Protein AF-A0A2I1G9I2-F1 (afdb_monomer)

Organism: NCBI:txid588596

Sequence (157 aa):
MRKRLSINVTHLEAEKPKQMTGANVLYNTYKGTSYTLLDFNFLKKDNMQLQVFTNNKRITEKYKFLYEITSDRKNANVKFRIFKYLTAVILALPFLLLEKYQLIVNRLSSESPKNNKTTTYIWFLVRQSTWYFGFYVPYNICSQLYAIVLSKDRRIC

pLDDT: mean 77.77, std 8.53, range [56.59, 89.56]

Radius of gyration: 15.55 Å; Cα contacts (8 Å, |Δi|>4): 279; chains: 1; bounding box: 35×46×39 Å

Foldseek 3Di:
DFDKAKEAEDEDPFDQPPDCDDLNVQVDPPPFHKEKAWALVCQVDQHSYIYIYIPDVVLCVVPVDIDIDTDPDPGCHSLNVLVVVCVSRPPDDSVVAVVLSVVQVCFAADPDPDFDKRFQWDWDDDPRHIYTYGHFYDDPPDRYGFGIAGHNRDTDD

Structure (mmCIF, N/CA/C/O backbone):
data_AF-A0A2I1G9I2-F1
#
_entry.id   AF-A0A2I1G9I2-F1
#
loop_
_atom_site.group_PDB
_atom_site.id
_atom_site.type_symbol
_atom_site.label_atom_id
_atom_site.label_alt_id
_atom_site.label_comp_id
_atom_site.label_asym_id
_atom_site.label_entity_id
_atom_site.label_seq_id
_atom_site.pdbx_PDB_ins_code
_atom_site.Cartn_x
_atom_site.Cartn_y
_atom_site.Cartn_z
_atom_site.occupancy
_atom_site.B_iso_or_equiv
_a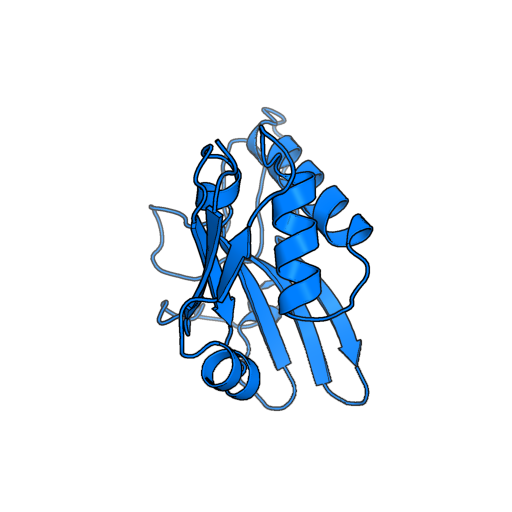tom_site.auth_seq_id
_atom_site.auth_comp_id
_atom_site.auth_asym_id
_atom_site.auth_atom_id
_atom_site.pdbx_PDB_model_num
ATOM 1 N N . MET A 1 1 ? -6.708 28.552 -11.153 1.00 56.59 1 MET A N 1
ATOM 2 C CA . MET A 1 1 ? -7.621 27.612 -10.466 1.00 56.59 1 MET A CA 1
ATOM 3 C C . MET A 1 1 ? -6.847 26.778 -9.456 1.00 56.59 1 MET A C 1
ATOM 5 O O . MET A 1 1 ? -5.835 26.194 -9.832 1.00 56.59 1 MET A O 1
ATOM 9 N N . ARG A 1 2 ? -7.286 26.745 -8.191 1.00 62.72 2 ARG A N 1
ATOM 10 C CA . ARG A 1 2 ? -6.783 25.786 -7.191 1.00 62.72 2 ARG A CA 1
ATOM 11 C C . ARG A 1 2 ? -7.375 24.413 -7.513 1.00 62.72 2 ARG A C 1
ATOM 13 O O . ARG A 1 2 ? -8.572 24.327 -7.772 1.00 62.72 2 ARG A O 1
ATOM 20 N N . LYS A 1 3 ? -6.555 23.362 -7.541 1.00 70.12 3 LYS A N 1
ATOM 21 C CA . LYS A 1 3 ? -7.026 21.993 -7.808 1.00 70.12 3 LYS A CA 1
ATOM 22 C C . LYS A 1 3 ? -7.392 21.317 -6.484 1.00 70.12 3 LYS A C 1
ATOM 24 O O . LYS A 1 3 ? -6.646 21.431 -5.510 1.00 70.12 3 LYS A O 1
ATOM 29 N N . ARG A 1 4 ? -8.546 20.647 -6.435 1.00 78.06 4 ARG A N 1
ATOM 30 C CA . ARG A 1 4 ? -8.997 19.881 -5.263 1.00 78.06 4 ARG A CA 1
ATOM 31 C C . ARG A 1 4 ? -8.488 18.454 -5.368 1.00 78.06 4 ARG A C 1
ATOM 33 O O . ARG A 1 4 ? -8.749 17.808 -6.373 1.00 78.06 4 ARG A O 1
ATOM 40 N N . LEU A 1 5 ? -7.761 18.001 -4.354 1.00 79.81 5 LEU A N 1
ATOM 41 C CA . LEU A 1 5 ? -7.341 16.618 -4.178 1.00 79.81 5 LEU A CA 1
ATOM 42 C C . LEU A 1 5 ? -8.376 15.923 -3.292 1.00 79.81 5 LEU A C 1
ATOM 44 O O . LEU A 1 5 ? -8.606 16.370 -2.172 1.00 79.81 5 LEU A O 1
ATOM 48 N N . SER A 1 6 ? -8.973 14.838 -3.763 1.00 81.19 6 SER A N 1
ATOM 49 C CA . SER A 1 6 ? -9.909 14.033 -2.981 1.00 81.19 6 SER A CA 1
ATOM 50 C C . SER A 1 6 ? -9.270 12.705 -2.594 1.00 81.19 6 SER A C 1
ATOM 52 O O . SER A 1 6 ? -8.784 11.974 -3.458 1.00 81.19 6 SER A O 1
ATOM 54 N N . ILE A 1 7 ? -9.281 12.377 -1.307 1.00 82.19 7 ILE A N 1
ATOM 55 C CA . ILE A 1 7 ? -8.811 11.096 -0.783 1.00 82.19 7 ILE A CA 1
ATOM 56 C C . ILE A 1 7 ? -10.032 10.258 -0.420 1.00 82.19 7 ILE A C 1
ATOM 58 O O . ILE A 1 7 ? -10.845 10.658 0.413 1.00 82.19 7 ILE A O 1
ATOM 62 N N . ASN A 1 8 ? -10.139 9.094 -1.049 1.00 84.88 8 ASN A N 1
ATOM 63 C CA . ASN A 1 8 ? -11.134 8.085 -0.737 1.00 84.88 8 ASN A CA 1
ATOM 64 C C . ASN A 1 8 ? -10.462 6.933 0.013 1.00 84.88 8 ASN A C 1
ATOM 66 O O . ASN A 1 8 ? -9.425 6.429 -0.424 1.00 84.88 8 ASN A O 1
ATOM 70 N N . VAL A 1 9 ? -11.044 6.527 1.138 1.00 83.38 9 VAL A N 1
ATOM 71 C CA . VAL A 1 9 ? -10.537 5.430 1.962 1.00 83.38 9 VAL A CA 1
ATOM 72 C C . VAL A 1 9 ? -11.547 4.299 1.928 1.00 83.38 9 VAL A C 1
ATOM 74 O O . VAL A 1 9 ? -12.681 4.456 2.368 1.00 83.38 9 VAL A O 1
ATOM 77 N N . THR A 1 10 ? -11.127 3.144 1.430 1.00 84.88 10 THR A N 1
ATOM 78 C CA . THR A 1 10 ? -11.972 1.957 1.343 1.00 84.88 10 THR A CA 1
ATOM 79 C C . THR A 1 10 ? -11.313 0.768 2.012 1.00 84.88 10 THR A C 1
ATOM 81 O O . THR A 1 10 ? -10.088 0.623 2.052 1.00 84.88 10 THR A O 1
ATOM 84 N N . HIS A 1 11 ? -12.152 -0.135 2.500 1.00 82.38 11 HIS A N 1
ATOM 85 C CA . HIS A 1 11 ? -11.701 -1.475 2.816 1.00 82.38 11 HIS A CA 1
ATOM 86 C C . HIS A 1 11 ? -11.383 -2.226 1.514 1.00 82.38 11 HIS A C 1
ATOM 88 O O . HIS A 1 11 ? -12.075 -2.057 0.512 1.00 82.38 11 HIS A O 1
ATOM 94 N N . LEU A 1 12 ? -10.311 -3.017 1.508 1.00 75.25 12 LEU A N 1
ATOM 95 C CA . LEU A 1 12 ? -9.908 -3.796 0.339 1.00 75.25 12 LEU A CA 1
ATOM 96 C C . LEU A 1 12 ? -10.519 -5.195 0.411 1.00 75.25 12 LEU A C 1
ATOM 98 O O . LEU A 1 12 ? -10.118 -6.009 1.241 1.00 75.25 12 LEU A O 1
ATOM 102 N N . GLU A 1 13 ? -11.474 -5.469 -0.473 1.00 64.25 13 GLU A N 1
ATOM 103 C CA . GLU A 1 13 ? -12.112 -6.781 -0.651 1.00 64.25 13 GLU A CA 1
ATOM 104 C C . GLU A 1 13 ? -11.429 -7.584 -1.765 1.00 64.25 13 GLU A C 1
ATOM 106 O O . GLU A 1 13 ? -12.058 -8.020 -2.721 1.00 64.25 13 GLU A O 1
ATOM 111 N N . ALA A 1 14 ? -10.111 -7.739 -1.693 1.00 65.06 14 ALA A N 1
ATOM 112 C CA . ALA A 1 14 ? -9.397 -8.580 -2.650 1.00 65.06 14 ALA A CA 1
ATOM 113 C C . ALA A 1 14 ? -9.171 -9.988 -2.094 1.00 65.06 14 ALA A C 1
ATOM 115 O O . ALA A 1 14 ? -9.122 -10.193 -0.875 1.00 65.06 14 ALA A O 1
ATOM 116 N N . GLU A 1 15 ? -8.991 -10.953 -2.999 1.00 68.31 15 GLU A N 1
ATOM 117 C CA . GLU A 1 15 ? -8.680 -12.324 -2.617 1.00 68.31 15 GLU A CA 1
ATOM 118 C C . GLU A 1 15 ? -7.370 -12.365 -1.832 1.00 68.31 15 GLU A C 1
ATOM 120 O O . GLU A 1 15 ? -6.315 -11.877 -2.258 1.00 68.31 15 GLU A O 1
ATOM 125 N N . LYS A 1 16 ? -7.447 -12.938 -0.631 1.00 70.50 16 LYS A N 1
ATOM 126 C CA . LYS A 1 16 ? -6.279 -13.071 0.230 1.00 70.50 16 LYS A CA 1
ATOM 127 C C . LYS A 1 16 ? -5.316 -14.093 -0.382 1.00 70.50 16 LYS A C 1
ATOM 129 O O . LYS A 1 16 ? -5.764 -15.100 -0.931 1.00 70.50 16 LYS A O 1
ATOM 134 N N . PRO A 1 17 ? -3.996 -13.883 -0.256 1.00 71.62 17 PRO A N 1
ATOM 135 C CA . PRO A 1 17 ? -3.028 -14.868 -0.712 1.00 71.62 17 PRO A CA 1
ATOM 136 C C . PRO A 1 17 ? -3.221 -16.194 0.034 1.00 71.62 17 PRO A C 1
ATOM 138 O O . PRO A 1 17 ? -3.486 -16.209 1.239 1.00 71.62 17 PRO A O 1
ATOM 141 N N . LYS A 1 18 ? -3.034 -17.312 -0.681 1.00 72.06 18 LYS A N 1
ATOM 142 C CA . LYS A 1 18 ? -3.183 -18.681 -0.146 1.00 72.06 18 LYS A CA 1
ATOM 143 C C . LYS A 1 18 ? -2.299 -18.936 1.081 1.00 72.06 18 LYS A C 1
ATOM 145 O O . LYS A 1 18 ? -2.668 -19.707 1.961 1.00 72.06 18 LYS A O 1
ATOM 150 N N . GLN A 1 19 ? -1.140 -18.278 1.142 1.00 71.81 19 GLN A N 1
ATOM 151 C CA . GLN A 1 19 ? -0.245 -18.275 2.296 1.00 71.81 19 GLN A CA 1
ATOM 152 C C . GLN A 1 19 ? 0.126 -16.835 2.674 1.00 71.81 19 GLN A C 1
ATOM 154 O O . GLN A 1 19 ? 0.620 -16.062 1.850 1.00 71.81 19 GLN A O 1
ATOM 159 N N . MET A 1 20 ? -0.080 -16.486 3.944 1.00 76.50 20 MET A N 1
ATOM 160 C CA . MET A 1 20 ? 0.240 -15.169 4.516 1.00 76.50 20 MET A CA 1
ATOM 161 C C . MET A 1 20 ? 1.635 -15.164 5.156 1.00 76.50 20 MET A C 1
ATOM 163 O O . MET A 1 20 ? 1.810 -14.721 6.289 1.00 76.50 20 MET A O 1
ATOM 167 N N . THR A 1 21 ? 2.629 -15.707 4.454 1.00 78.19 21 THR A N 1
ATOM 168 C CA . THR A 1 21 ? 4.023 -15.813 4.909 1.00 78.19 21 THR A CA 1
ATOM 169 C C . THR A 1 21 ? 4.925 -14.838 4.146 1.00 78.19 21 THR A C 1
ATOM 171 O O . THR A 1 21 ? 4.568 -14.308 3.090 1.00 78.19 21 THR A O 1
ATOM 174 N N . GLY A 1 22 ? 6.101 -14.538 4.705 1.00 82.38 22 GLY A N 1
ATOM 175 C CA . GLY A 1 22 ? 7.059 -13.612 4.097 1.00 82.38 22 GLY A CA 1
ATOM 176 C C . GLY A 1 22 ? 6.473 -12.215 3.864 1.00 82.38 22 GLY A C 1
ATOM 177 O O . GLY A 1 22 ? 5.984 -11.570 4.788 1.00 82.38 22 GLY A O 1
ATOM 178 N N . ALA A 1 23 ? 6.510 -11.732 2.621 1.00 78.38 23 ALA A N 1
ATOM 179 C CA . ALA A 1 23 ? 5.988 -10.406 2.286 1.00 78.38 23 ALA A CA 1
ATOM 180 C C . ALA A 1 23 ? 4.449 -10.325 2.357 1.00 78.38 23 ALA A C 1
ATOM 182 O O . ALA A 1 23 ? 3.901 -9.250 2.587 1.00 78.38 23 ALA A O 1
ATOM 183 N N . ASN A 1 24 ? 3.745 -11.454 2.227 1.00 80.38 24 ASN A N 1
ATOM 184 C CA . ASN A 1 24 ? 2.282 -11.502 2.298 1.00 80.38 24 ASN A CA 1
ATOM 185 C C . ASN A 1 24 ? 1.745 -11.385 3.733 1.00 80.38 24 ASN A C 1
ATOM 187 O O . ASN A 1 24 ? 0.536 -11.255 3.921 1.00 80.38 24 ASN A O 1
ATOM 191 N N . VAL A 1 25 ? 2.625 -11.365 4.744 1.00 81.94 25 VAL A N 1
ATOM 192 C CA . VAL A 1 25 ? 2.261 -11.111 6.151 1.00 81.94 25 VAL A CA 1
ATOM 193 C C . VAL A 1 25 ? 1.536 -9.771 6.312 1.00 81.94 25 VAL A C 1
ATOM 195 O O . VAL A 1 25 ? 0.724 -9.627 7.219 1.00 81.94 25 VAL A O 1
ATOM 198 N N . LEU A 1 26 ? 1.746 -8.806 5.411 1.00 81.00 26 LEU A N 1
ATOM 199 C CA . LEU A 1 26 ? 1.035 -7.526 5.452 1.00 81.00 26 LEU A CA 1
ATOM 200 C C . LEU A 1 26 ? -0.497 -7.690 5.351 1.00 81.00 26 LEU A C 1
ATOM 202 O O . LEU A 1 26 ? -1.234 -6.885 5.910 1.00 81.00 26 LEU A O 1
ATOM 206 N N . TYR A 1 27 ? -0.967 -8.747 4.675 1.00 76.94 27 TYR A N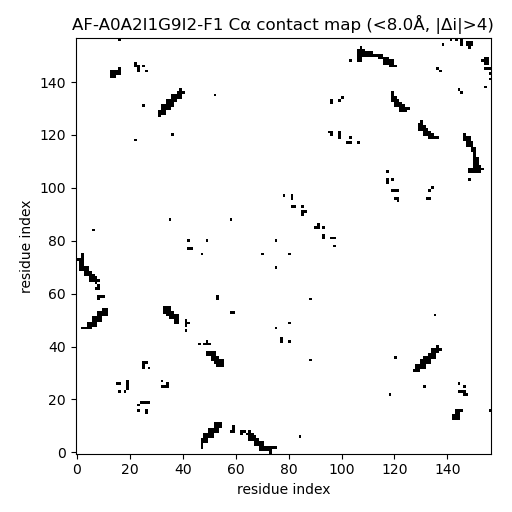 1
ATOM 207 C CA . TYR A 1 27 ? -2.387 -9.085 4.514 1.00 76.94 27 TYR A CA 1
ATOM 208 C C . TYR A 1 27 ? -2.896 -10.035 5.596 1.00 76.94 27 TYR A C 1
ATOM 210 O O . TYR A 1 27 ? -4.057 -10.453 5.565 1.00 76.94 27 TYR A O 1
ATOM 218 N N . ASN A 1 28 ? -2.037 -10.384 6.554 1.00 76.56 28 ASN A N 1
ATOM 219 C CA . ASN A 1 28 ? -2.437 -11.162 7.703 1.00 76.56 28 ASN A CA 1
ATOM 220 C C . ASN A 1 28 ? -3.486 -10.378 8.499 1.00 76.56 28 ASN A C 1
ATOM 222 O O . ASN A 1 28 ? -3.268 -9.224 8.864 1.00 76.56 28 ASN A O 1
ATOM 226 N N . THR A 1 29 ? -4.634 -11.006 8.743 1.00 69.50 29 THR A N 1
ATOM 227 C CA . THR A 1 29 ? -5.734 -10.430 9.524 1.00 69.50 29 THR A CA 1
ATOM 228 C C . THR A 1 29 ? -5.735 -10.872 10.990 1.00 69.50 29 THR A C 1
ATOM 230 O O . THR A 1 29 ? -6.608 -10.449 11.746 1.00 69.50 29 THR A O 1
ATOM 233 N N . TYR A 1 30 ? -4.789 -11.718 11.410 1.00 67.25 30 TYR A N 1
ATOM 234 C CA . TYR A 1 30 ? -4.624 -12.110 12.809 1.00 67.25 30 TYR A CA 1
ATOM 235 C C . TYR A 1 30 ? -4.074 -10.945 13.651 1.00 67.25 30 TYR A C 1
ATOM 237 O O . TYR A 1 30 ? -3.291 -10.125 13.181 1.00 67.25 30 TYR A O 1
ATOM 245 N N . LYS A 1 31 ? -4.563 -10.866 14.897 1.00 65.75 31 LYS A N 1
ATOM 246 C CA . LYS A 1 31 ? -4.506 -9.717 15.823 1.00 65.75 31 LYS A CA 1
ATOM 247 C C . LYS A 1 31 ? -3.219 -8.877 15.740 1.00 65.75 31 LYS A C 1
ATOM 249 O O . LYS A 1 31 ? -2.120 -9.389 15.907 1.00 65.75 31 LYS A O 1
ATOM 254 N N . GLY A 1 32 ? -3.396 -7.558 15.617 1.00 75.50 32 GLY A N 1
ATOM 255 C CA . GLY A 1 32 ? -2.336 -6.558 15.789 1.00 75.50 32 GLY A CA 1
ATOM 256 C C . GLY A 1 32 ? -1.756 -5.987 14.495 1.00 75.50 32 GLY A C 1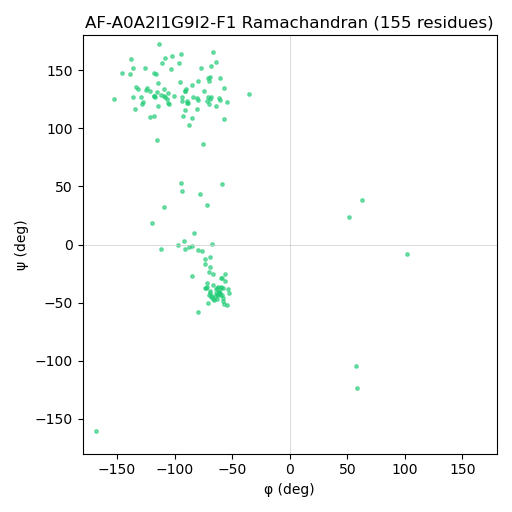
ATOM 257 O O . GLY A 1 32 ? -1.016 -5.012 14.567 1.00 75.50 32 GLY A O 1
ATOM 258 N N . THR A 1 33 ? -2.101 -6.517 13.322 1.00 85.25 33 THR A N 1
ATOM 259 C CA . THR A 1 33 ? -1.646 -5.989 12.027 1.00 85.25 33 THR A CA 1
ATOM 260 C C . THR A 1 33 ? -2.646 -4.999 11.428 1.00 85.25 33 THR A C 1
ATOM 262 O O . THR A 1 33 ? -3.835 -5.275 11.263 1.00 85.25 33 THR A O 1
ATOM 265 N N . SER A 1 34 ? -2.169 -3.811 11.073 1.00 86.88 34 SER A N 1
ATOM 266 C CA . SER A 1 34 ? -2.929 -2.821 10.310 1.00 86.88 34 SER A CA 1
ATOM 267 C C . SER A 1 34 ? -2.153 -2.445 9.063 1.00 86.88 34 SER A C 1
ATOM 269 O O . SER A 1 34 ? -0.961 -2.178 9.149 1.00 86.88 34 SER A O 1
ATOM 271 N N . TYR A 1 35 ? -2.808 -2.390 7.911 1.00 87.81 35 TYR A N 1
ATOM 272 C CA . TYR A 1 35 ? -2.203 -1.869 6.694 1.00 87.81 35 TYR A CA 1
ATOM 273 C C . TYR A 1 35 ? -2.945 -0.639 6.198 1.00 87.81 35 TYR A C 1
ATOM 275 O O . TYR A 1 35 ? -4.157 -0.506 6.362 1.00 87.81 35 TYR A O 1
ATOM 283 N N . THR A 1 36 ? -2.206 0.270 5.576 1.00 88.00 36 THR A N 1
ATOM 284 C CA . THR A 1 36 ? -2.758 1.332 4.741 1.00 88.00 36 THR A CA 1
ATOM 285 C C . THR A 1 36 ? -1.937 1.411 3.457 1.00 88.00 36 THR A C 1
ATOM 287 O O . THR A 1 36 ? -0.731 1.674 3.486 1.00 88.00 36 THR A O 1
ATOM 290 N N . LEU A 1 37 ? -2.583 1.135 2.330 1.00 88.38 37 LEU A N 1
ATOM 291 C CA . LEU A 1 37 ? -1.962 1.034 1.018 1.00 88.38 37 LEU A CA 1
ATOM 292 C C . LEU A 1 37 ? -2.529 2.111 0.101 1.00 88.38 37 LEU A C 1
ATOM 294 O O . LEU A 1 37 ? -3.739 2.221 -0.063 1.00 88.38 37 LEU A O 1
ATOM 298 N N . LEU A 1 38 ? -1.651 2.895 -0.508 1.00 88.06 38 LEU A N 1
ATOM 299 C CA . LEU A 1 38 ? -2.019 3.914 -1.481 1.00 88.06 38 LEU A CA 1
ATOM 300 C C . LEU A 1 38 ? -2.006 3.311 -2.887 1.00 88.06 38 LEU A C 1
ATOM 302 O O . LEU A 1 38 ? -1.039 2.646 -3.257 1.00 88.06 38 LEU A O 1
ATOM 306 N N . ASP A 1 39 ? -3.049 3.536 -3.679 1.00 87.62 39 ASP A N 1
ATOM 307 C CA . ASP A 1 39 ? -3.098 3.021 -5.047 1.00 87.62 39 ASP A CA 1
ATOM 308 C C . ASP A 1 39 ? -1.993 3.641 -5.918 1.00 87.62 39 ASP A C 1
ATOM 310 O O . ASP A 1 39 ? -1.921 4.857 -6.137 1.00 87.62 39 ASP A O 1
ATOM 314 N N . PHE A 1 40 ? -1.114 2.777 -6.424 1.00 85.25 40 PHE A N 1
ATOM 315 C CA . PHE A 1 40 ? 0.039 3.162 -7.226 1.00 85.25 40 PHE A CA 1
ATOM 316 C C . PHE A 1 40 ? -0.352 3.758 -8.587 1.00 85.25 40 PHE A C 1
ATOM 318 O O . PHE A 1 40 ? 0.298 4.685 -9.075 1.00 85.25 40 PHE A O 1
ATOM 325 N N . ASN A 1 41 ? -1.430 3.275 -9.204 1.00 83.12 41 ASN A N 1
ATOM 326 C CA . ASN A 1 41 ? -1.870 3.750 -10.513 1.00 83.12 41 ASN A CA 1
ATOM 327 C C . ASN A 1 41 ? -2.478 5.152 -10.434 1.00 83.12 41 ASN A C 1
ATOM 329 O O . ASN A 1 41 ? -2.243 5.974 -11.325 1.00 83.12 41 ASN A O 1
ATOM 333 N N . PHE A 1 42 ? -3.212 5.452 -9.358 1.00 80.81 42 PHE A N 1
ATOM 334 C CA . PHE A 1 42 ? -3.743 6.797 -9.112 1.00 80.81 42 PHE A CA 1
ATOM 335 C C . PHE A 1 42 ? -2.638 7.824 -8.831 1.00 80.81 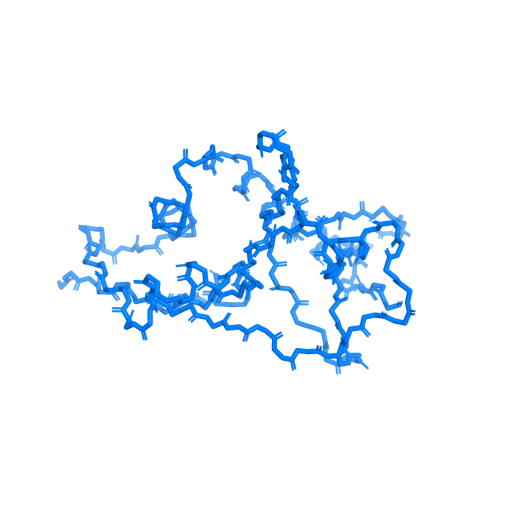42 PHE A C 1
ATOM 337 O O . PHE A 1 42 ? -2.815 9.005 -9.124 1.00 80.81 42 PHE A O 1
ATOM 344 N N . LEU A 1 43 ? -1.477 7.388 -8.330 1.00 78.81 43 LEU A N 1
ATOM 345 C CA . LEU A 1 43 ? -0.300 8.251 -8.206 1.00 78.81 43 LEU A CA 1
ATOM 346 C C . LEU A 1 43 ? 0.385 8.539 -9.542 1.00 78.81 43 LEU A C 1
ATOM 348 O O . LEU A 1 43 ? 0.878 9.649 -9.734 1.00 78.81 43 LEU A O 1
ATOM 352 N N . LYS A 1 44 ? 0.443 7.552 -10.444 1.00 74.19 44 LYS A N 1
ATOM 353 C CA . LYS A 1 44 ? 1.135 7.683 -11.735 1.00 74.19 44 LYS A CA 1
ATOM 354 C C . LYS A 1 44 ? 0.380 8.588 -12.708 1.00 74.19 44 LYS A C 1
ATOM 356 O O . LYS A 1 44 ? 0.999 9.322 -13.473 1.00 74.19 44 LYS A O 1
ATOM 361 N N . LYS A 1 45 ? -0.952 8.526 -12.695 1.00 72.31 45 LYS A N 1
ATOM 362 C CA . LYS A 1 45 ? -1.805 9.423 -13.483 1.00 72.31 45 LYS A CA 1
ATOM 363 C C . LYS A 1 45 ? -1.863 10.785 -12.797 1.00 72.31 45 LYS A C 1
ATOM 365 O O . LYS A 1 45 ? -1.797 10.850 -11.574 1.00 72.31 45 LYS A O 1
ATOM 370 N N . ASP A 1 46 ? -2.064 11.879 -13.528 1.00 66.75 46 ASP A N 1
ATOM 371 C CA . ASP A 1 46 ? -2.296 13.212 -12.938 1.00 66.75 46 ASP A CA 1
ATOM 372 C C . ASP A 1 46 ? -3.683 13.361 -12.273 1.00 66.75 46 ASP A C 1
ATOM 374 O O . ASP A 1 46 ? -4.304 14.425 -12.247 1.00 66.75 46 ASP A O 1
ATOM 378 N N . ASN A 1 47 ? -4.159 12.260 -11.696 1.00 71.44 47 ASN A N 1
ATOM 379 C CA . ASN A 1 47 ? -5.425 12.145 -11.018 1.00 71.44 47 ASN A CA 1
ATOM 380 C C . ASN A 1 47 ? -5.367 12.920 -9.705 1.00 71.44 47 ASN A C 1
ATOM 382 O O . ASN A 1 47 ? -4.511 12.706 -8.845 1.00 71.44 47 ASN A O 1
ATOM 386 N N . MET A 1 48 ? -6.341 13.804 -9.539 1.00 76.00 48 MET A N 1
ATOM 387 C CA . MET A 1 48 ? -6.589 14.510 -8.285 1.00 76.00 48 MET A CA 1
ATOM 388 C C . MET A 1 48 ? -7.418 13.666 -7.307 1.00 76.00 48 MET A C 1
ATOM 390 O O . MET A 1 48 ? -7.866 14.165 -6.282 1.00 76.00 48 MET A O 1
ATOM 394 N N . GLN A 1 49 ? -7.616 12.387 -7.611 1.00 81.19 49 GLN A N 1
ATOM 395 C CA . GLN A 1 49 ? -8.258 11.424 -6.732 1.00 81.19 49 GLN A CA 1
ATOM 396 C C . GLN A 1 49 ? -7.193 10.449 -6.237 1.00 81.19 49 GLN A C 1
ATOM 398 O O . GLN A 1 49 ? -6.373 9.981 -7.025 1.00 81.19 49 GLN A O 1
ATOM 403 N N . LEU A 1 50 ? -7.179 10.167 -4.940 1.00 84.38 50 LEU A N 1
ATOM 404 C CA . LEU A 1 50 ? -6.317 9.163 -4.331 1.00 84.38 50 LEU A CA 1
ATOM 405 C C . LEU A 1 50 ? -7.192 8.089 -3.709 1.00 84.38 50 LEU A C 1
ATOM 407 O O . LEU A 1 50 ? -8.072 8.402 -2.909 1.00 84.38 50 LEU A O 1
ATOM 411 N N . GLN A 1 51 ? -6.910 6.839 -4.056 1.00 87.06 51 GLN A N 1
ATOM 412 C CA . GLN A 1 51 ? -7.558 5.686 -3.455 1.00 87.06 51 GLN A CA 1
ATOM 413 C C . GLN A 1 51 ? -6.639 5.079 -2.400 1.00 87.06 51 GLN A C 1
ATOM 415 O O . GLN A 1 51 ? -5.465 4.802 -2.661 1.00 87.06 51 GLN A O 1
ATOM 420 N N . VAL A 1 52 ? -7.177 4.889 -1.203 1.00 87.31 52 VAL A N 1
ATOM 421 C CA . VAL A 1 52 ? -6.475 4.325 -0.057 1.00 87.31 52 VAL A CA 1
ATOM 422 C C . VAL A 1 52 ? -7.201 3.075 0.403 1.00 87.31 52 VAL A C 1
ATOM 424 O O . VAL A 1 52 ? -8.407 3.093 0.623 1.00 87.31 52 VAL A O 1
ATOM 427 N N . PHE A 1 53 ? -6.441 2.010 0.607 1.00 87.19 53 PHE A N 1
ATOM 428 C CA . PHE A 1 53 ? -6.926 0.713 1.039 1.00 87.19 53 PHE A CA 1
ATOM 429 C C . PHE A 1 53 ? -6.448 0.396 2.450 1.00 87.19 53 PHE A C 1
ATOM 431 O O . PHE A 1 53 ? -5.251 0.464 2.726 1.00 87.19 53 PHE A O 1
ATOM 438 N N . THR A 1 54 ? -7.350 0.019 3.352 1.00 87.69 54 THR A N 1
ATOM 439 C CA . THR A 1 54 ? -6.980 -0.322 4.733 1.00 87.69 54 THR A CA 1
ATOM 440 C C . THR A 1 54 ? -7.851 -1.429 5.317 1.00 87.69 54 THR A C 1
ATOM 442 O O . THR A 1 54 ? -9.033 -1.524 5.009 1.00 87.69 54 THR A O 1
ATOM 445 N N . ASN A 1 55 ? -7.280 -2.255 6.197 1.00 87.12 55 ASN A N 1
ATOM 446 C CA . ASN A 1 55 ? -8.044 -3.164 7.062 1.00 87.12 55 ASN A CA 1
ATOM 447 C C . ASN A 1 55 ? -8.412 -2.528 8.415 1.00 87.12 55 ASN A C 1
ATOM 449 O O . ASN A 1 55 ? -9.080 -3.157 9.239 1.00 87.12 55 ASN A O 1
ATOM 453 N N . ASN A 1 56 ? -7.955 -1.303 8.688 1.00 85.75 56 ASN A N 1
ATOM 454 C CA . ASN A 1 56 ? -8.186 -0.652 9.964 1.00 85.75 56 ASN A CA 1
ATOM 455 C C . ASN A 1 56 ? -9.554 0.043 9.963 1.00 85.75 56 ASN A C 1
ATOM 457 O O . ASN A 1 56 ? -9.754 1.085 9.328 1.00 85.75 56 ASN A O 1
ATOM 461 N N . LYS A 1 57 ? -10.497 -0.524 10.724 1.00 84.88 57 LYS A N 1
ATOM 462 C CA . LYS A 1 57 ? -11.865 0.001 10.839 1.00 84.88 57 LYS A CA 1
ATOM 463 C C . LYS A 1 57 ? -11.906 1.447 11.329 1.00 84.88 57 LYS A C 1
ATOM 465 O O . LYS A 1 57 ? -12.658 2.233 10.775 1.00 84.88 57 LYS A O 1
ATOM 470 N N . ARG A 1 58 ? -11.028 1.840 12.262 1.00 84.25 58 ARG A N 1
ATOM 471 C CA . ARG A 1 58 ? -10.993 3.218 12.788 1.00 84.25 58 ARG A CA 1
ATOM 472 C C . ARG A 1 58 ? -10.643 4.236 11.706 1.00 84.25 58 ARG A C 1
ATOM 474 O O . ARG A 1 58 ? -11.186 5.333 11.699 1.00 84.25 58 ARG A O 1
ATOM 481 N N . ILE A 1 59 ? -9.735 3.880 10.794 1.00 82.75 59 ILE A N 1
ATOM 482 C CA . ILE A 1 59 ? -9.371 4.744 9.661 1.00 82.75 59 ILE A CA 1
ATOM 483 C C . ILE A 1 59 ? -10.535 4.814 8.670 1.00 82.75 59 ILE A C 1
ATOM 485 O O . ILE A 1 59 ? -10.886 5.902 8.226 1.00 82.75 59 ILE A O 1
ATOM 489 N N . THR A 1 60 ? -11.167 3.676 8.378 1.00 83.50 60 THR A N 1
ATOM 490 C CA . THR A 1 60 ? -12.327 3.611 7.473 1.00 83.50 60 THR A CA 1
ATOM 491 C C . THR A 1 60 ? -13.509 4.426 8.010 1.00 83.50 60 THR A C 1
ATOM 493 O O . THR A 1 60 ? -14.131 5.171 7.268 1.00 83.50 60 THR A O 1
ATOM 496 N N . GLU A 1 61 ? -13.792 4.344 9.311 1.00 85.00 61 GLU A N 1
ATOM 497 C CA . GLU A 1 61 ? -14.849 5.113 9.978 1.00 85.00 61 GLU A CA 1
ATOM 498 C C . GLU A 1 61 ? -14.530 6.612 10.011 1.00 85.00 61 GLU A C 1
ATOM 500 O O . GLU A 1 61 ? -15.387 7.430 9.680 1.00 85.00 61 GLU A O 1
ATOM 505 N N . LYS A 1 62 ? -13.285 6.980 10.348 1.00 83.50 62 LYS A N 1
ATOM 506 C CA . LYS A 1 62 ? -12.829 8.379 10.357 1.00 83.50 62 LYS A CA 1
ATOM 507 C C . LYS A 1 62 ? -12.949 9.032 8.977 1.00 83.50 62 LYS A C 1
ATOM 509 O O . LYS A 1 62 ? -13.286 10.209 8.889 1.00 83.50 62 LYS A O 1
ATOM 514 N N . TYR A 1 63 ? -12.677 8.271 7.921 1.00 79.94 63 TYR A N 1
ATOM 515 C CA . TYR A 1 63 ? -12.710 8.720 6.529 1.00 79.94 63 TYR A CA 1
ATOM 516 C C . TYR A 1 63 ? -13.88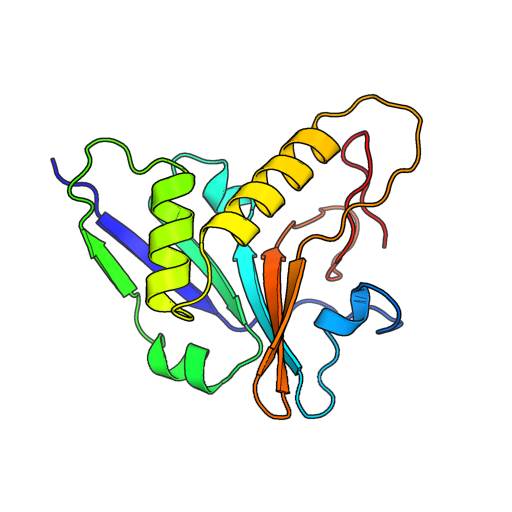0 8.118 5.748 1.00 79.94 63 TYR A C 1
ATOM 518 O O . TYR A 1 63 ? -13.777 7.897 4.544 1.00 79.94 63 TYR A O 1
ATOM 526 N N . LYS A 1 64 ? -15.011 7.879 6.429 1.00 76.38 64 LYS A N 1
ATOM 527 C CA . LYS A 1 64 ? -16.245 7.385 5.800 1.00 76.38 64 LYS A CA 1
ATOM 528 C C . LYS A 1 64 ? -16.749 8.328 4.702 1.00 76.38 64 LYS A C 1
ATOM 530 O O . LYS A 1 64 ? -17.392 7.888 3.754 1.00 76.38 64 LYS A O 1
ATOM 535 N N . PHE A 1 65 ? -16.456 9.618 4.842 1.00 75.06 65 PHE A N 1
ATOM 536 C CA . PHE A 1 65 ? -16.721 10.638 3.836 1.00 75.06 65 PHE A CA 1
ATOM 537 C C . PHE A 1 65 ? -15.437 11.016 3.098 1.00 75.06 65 PHE A C 1
ATOM 539 O O . PHE A 1 65 ? -14.343 10.964 3.665 1.00 75.06 65 PHE A O 1
ATOM 546 N N . LEU A 1 66 ? -15.594 11.434 1.839 1.00 73.62 66 LEU A N 1
ATOM 547 C CA . LEU A 1 66 ? -14.498 11.873 0.982 1.00 73.62 66 LEU A CA 1
ATOM 548 C C . LEU A 1 66 ? -13.696 12.984 1.671 1.00 73.62 66 LEU A C 1
ATOM 550 O O . LEU A 1 66 ? -14.241 14.033 2.019 1.00 73.62 66 LEU A O 1
ATOM 554 N N . TYR A 1 67 ? -12.396 12.767 1.854 1.00 75.25 67 TYR A N 1
ATOM 555 C CA . TYR A 1 67 ? -11.530 13.777 2.444 1.00 75.25 67 TYR A CA 1
ATOM 556 C C . TYR A 1 67 ? -10.997 14.698 1.346 1.00 75.25 67 TYR A C 1
ATOM 558 O O . TYR A 1 67 ? -10.107 14.326 0.577 1.00 75.25 67 TYR A O 1
ATOM 566 N N . GLU A 1 68 ? -11.568 15.898 1.247 1.00 77.12 68 GLU A N 1
ATOM 567 C CA . GLU A 1 68 ? -11.156 16.909 0.274 1.00 77.12 68 GLU A CA 1
ATOM 568 C C . GLU A 1 68 ? -10.074 17.833 0.837 1.00 77.12 68 GLU A C 1
ATOM 570 O O . GLU A 1 68 ? -10.196 18.401 1.920 1.00 77.12 68 GLU A O 1
ATOM 575 N N . ILE A 1 69 ? -9.017 18.033 0.055 1.00 74.88 69 ILE A N 1
ATOM 576 C CA . ILE A 1 69 ? -7.945 18.977 0.348 1.00 74.88 69 ILE A CA 1
ATOM 577 C C . ILE A 1 69 ? -7.769 19.880 -0.863 1.00 74.88 69 ILE A C 1
ATOM 579 O O . ILE A 1 69 ? -7.451 19.431 -1.966 1.00 74.88 69 ILE A O 1
ATOM 583 N N . THR A 1 70 ? -7.892 21.186 -0.672 1.00 68.88 70 THR A N 1
ATOM 584 C CA . THR A 1 70 ? -7.462 22.150 -1.685 1.00 68.88 70 THR A CA 1
ATOM 585 C C . THR A 1 70 ? -5.941 22.195 -1.750 1.00 68.88 70 THR A C 1
ATOM 587 O O . THR A 1 70 ? -5.272 22.448 -0.750 1.00 68.88 70 THR A O 1
ATOM 590 N N . SER A 1 71 ? -5.377 21.941 -2.932 1.00 65.69 71 SER A N 1
ATOM 591 C CA . SER A 1 71 ? -3.958 22.180 -3.169 1.00 65.69 71 SER A CA 1
ATOM 592 C C . SER A 1 71 ? -3.731 23.659 -3.458 1.00 65.69 71 SER A C 1
ATOM 594 O O . SER A 1 71 ? -4.316 24.219 -4.389 1.00 65.69 71 SER A O 1
ATOM 596 N N . ASP A 1 72 ? -2.823 24.270 -2.703 1.00 65.31 72 ASP A N 1
ATOM 597 C CA . ASP A 1 72 ? -2.346 25.629 -2.976 1.00 65.31 72 ASP A CA 1
ATOM 598 C C . ASP A 1 72 ? -1.410 25.668 -4.198 1.00 65.31 72 ASP A C 1
ATOM 600 O O . ASP A 1 72 ? -1.104 26.734 -4.731 1.00 65.31 72 ASP A O 1
ATOM 604 N N . ARG A 1 73 ? -0.956 24.498 -4.677 1.00 63.38 73 ARG A N 1
ATOM 605 C CA . ARG A 1 73 ? -0.056 24.366 -5.828 1.00 63.38 73 ARG A CA 1
ATOM 606 C C . ARG A 1 73 ? -0.842 24.111 -7.114 1.00 63.38 73 ARG A C 1
ATOM 608 O O . ARG A 1 73 ? -1.767 23.305 -7.147 1.00 63.38 73 ARG A O 1
ATOM 615 N N . LYS A 1 74 ? -0.409 24.743 -8.215 1.00 64.12 74 LYS A N 1
ATOM 616 C CA . LYS A 1 74 ? -0.987 24.536 -9.562 1.00 64.12 74 LYS A CA 1
ATOM 617 C C . LYS A 1 74 ? -0.870 23.075 -10.034 1.00 64.12 74 LYS A C 1
ATOM 619 O O . LYS A 1 74 ? -1.803 22.558 -10.648 1.00 64.12 74 LYS A O 1
ATOM 624 N N . ASN A 1 75 ? 0.240 22.412 -9.688 1.00 64.44 75 ASN A N 1
ATOM 625 C CA . ASN A 1 75 ? 0.500 21.001 -9.976 1.00 64.44 75 ASN A CA 1
ATOM 626 C C . ASN A 1 75 ? 0.740 20.227 -8.674 1.00 64.44 75 ASN A C 1
ATOM 628 O O . ASN A 1 75 ? 1.770 20.388 -8.014 1.00 64.44 75 ASN A O 1
ATOM 632 N N . ALA A 1 76 ? -0.213 19.370 -8.309 1.00 69.62 76 ALA A N 1
ATOM 633 C CA . ALA A 1 76 ? -0.057 18.419 -7.218 1.00 69.62 76 ALA A CA 1
ATOM 634 C C . ALA A 1 76 ? 0.841 17.267 -7.690 1.00 69.62 76 ALA A C 1
ATOM 636 O O . ALA A 1 76 ? 0.342 16.272 -8.209 1.00 69.62 76 ALA A O 1
ATOM 637 N N . ASN A 1 77 ? 2.160 17.419 -7.561 1.00 79.81 77 ASN A N 1
ATOM 638 C CA . ASN A 1 77 ? 3.111 16.360 -7.904 1.00 79.81 77 ASN A CA 1
ATOM 639 C C . ASN A 1 77 ? 2.983 15.146 -6.958 1.00 79.81 77 ASN A C 1
ATOM 641 O O . ASN A 1 77 ? 2.384 15.236 -5.884 1.00 79.81 77 ASN A O 1
ATOM 645 N N . VAL A 1 78 ? 3.570 14.008 -7.341 1.00 79.50 78 VAL A N 1
ATOM 646 C CA . VAL A 1 78 ? 3.520 12.756 -6.558 1.00 79.50 78 VAL A CA 1
ATOM 647 C C . VAL A 1 78 ? 3.974 12.967 -5.110 1.00 79.50 78 VAL A C 1
ATOM 649 O O . VAL A 1 78 ? 3.318 12.501 -4.181 1.00 79.50 78 VAL A O 1
ATOM 652 N N . LYS A 1 79 ? 5.042 13.750 -4.900 1.00 82.56 79 LYS A N 1
ATOM 653 C CA . LYS A 1 79 ? 5.547 14.098 -3.562 1.00 82.56 79 LYS A CA 1
ATOM 654 C C . LYS A 1 79 ? 4.480 14.788 -2.707 1.00 82.56 79 LYS A C 1
ATOM 656 O O . LYS A 1 79 ? 4.294 14.415 -1.553 1.00 82.56 79 LYS A O 1
ATOM 661 N N . PHE A 1 80 ? 3.761 15.761 -3.265 1.00 80.94 80 PHE A N 1
ATOM 662 C CA . PHE A 1 80 ? 2.671 16.452 -2.577 1.00 80.94 80 PHE A CA 1
ATOM 663 C C . PHE A 1 80 ? 1.521 15.497 -2.235 1.00 80.94 80 PHE A C 1
ATOM 665 O O . PHE A 1 80 ? 1.012 15.531 -1.117 1.00 80.94 80 PHE A O 1
ATOM 672 N N . ARG A 1 81 ? 1.142 14.616 -3.168 1.00 79.44 81 ARG A N 1
ATOM 673 C CA . ARG A 1 81 ? 0.064 13.635 -2.964 1.00 79.44 81 ARG A CA 1
ATOM 674 C C . ARG A 1 81 ? 0.398 12.639 -1.851 1.00 79.44 81 ARG A C 1
ATOM 676 O O . ARG A 1 81 ? -0.411 12.464 -0.946 1.00 79.44 81 ARG A O 1
ATOM 683 N N . ILE A 1 82 ? 1.607 12.071 -1.861 1.00 78.75 82 ILE A N 1
ATOM 684 C CA . ILE A 1 82 ? 2.097 11.165 -0.806 1.00 78.75 82 ILE A CA 1
ATOM 685 C C . ILE A 1 82 ? 2.127 11.876 0.554 1.00 78.75 82 ILE A C 1
ATOM 687 O O . ILE A 1 82 ? 1.679 11.320 1.554 1.00 78.75 82 ILE A O 1
ATOM 691 N N . PHE A 1 83 ? 2.602 13.123 0.597 1.00 80.69 83 PHE A N 1
ATOM 692 C CA . PHE A 1 83 ? 2.669 13.893 1.839 1.00 80.69 83 PHE A CA 1
ATOM 693 C C . PHE A 1 83 ? 1.278 14.172 2.426 1.00 80.69 83 PHE A C 1
ATOM 695 O O . PHE A 1 83 ? 1.073 14.042 3.633 1.00 80.69 83 PHE A O 1
ATOM 702 N N . LYS A 1 84 ? 0.300 14.525 1.583 1.00 79.44 84 LYS A N 1
ATOM 703 C CA . LYS A 1 84 ? -1.083 14.759 2.019 1.00 79.44 84 LYS A CA 1
ATOM 704 C C . LYS A 1 84 ? -1.779 13.474 2.461 1.00 79.44 84 LYS A C 1
ATOM 706 O O . LYS A 1 84 ? -2.449 13.495 3.488 1.00 79.44 84 LYS A O 1
ATOM 711 N N . TYR A 1 85 ? -1.556 12.370 1.748 1.00 75.88 85 TYR A N 1
ATOM 712 C CA . TYR A 1 85 ? -1.994 11.038 2.166 1.00 75.88 85 TYR A CA 1
ATOM 713 C C . TYR A 1 85 ? -1.489 10.700 3.573 1.00 75.88 85 TYR A C 1
ATOM 715 O O . TYR A 1 85 ? -2.286 10.370 4.445 1.00 75.88 85 TYR A O 1
ATOM 723 N N . LEU A 1 86 ? -0.187 10.843 3.826 1.00 73.81 86 LEU A N 1
ATOM 724 C CA . LEU A 1 86 ? 0.377 10.530 5.138 1.00 73.81 86 LEU A CA 1
ATOM 725 C C . LEU A 1 86 ? -0.155 11.461 6.219 1.00 73.81 86 LEU A C 1
ATOM 727 O O . LEU A 1 86 ? -0.623 10.985 7.243 1.00 73.81 86 LEU A O 1
ATOM 731 N N . THR A 1 87 ? -0.199 12.768 5.956 1.00 72.75 87 THR A N 1
ATOM 732 C CA . THR A 1 87 ? -0.784 13.733 6.902 1.00 72.75 87 THR A CA 1
ATOM 733 C C . THR A 1 87 ? -2.215 13.349 7.301 1.00 72.75 87 THR A C 1
ATOM 735 O O . THR A 1 87 ? -2.581 13.487 8.465 1.00 72.75 87 THR A O 1
ATOM 738 N N . ALA A 1 88 ? -3.016 12.838 6.359 1.00 67.69 88 ALA A N 1
ATOM 739 C CA . ALA A 1 88 ? -4.359 12.352 6.649 1.00 67.69 88 ALA A CA 1
ATOM 740 C C . ALA A 1 88 ? -4.329 11.046 7.461 1.00 67.69 88 ALA A C 1
ATOM 742 O O . ALA A 1 88 ? -5.007 10.924 8.482 1.00 67.69 88 ALA A O 1
ATOM 743 N N . VAL A 1 89 ? -3.566 10.047 7.029 1.00 66.06 89 VAL A N 1
ATOM 744 C CA . VAL A 1 89 ? -3.676 8.702 7.601 1.00 66.06 89 VAL A CA 1
ATOM 745 C C . VAL A 1 89 ? -2.928 8.601 8.928 1.00 66.06 89 VAL A C 1
ATOM 747 O O . VAL A 1 89 ? -3.549 8.281 9.939 1.00 66.06 89 VAL A O 1
ATOM 750 N N . ILE A 1 90 ? -1.625 8.878 8.950 1.00 64.69 90 ILE A N 1
ATOM 751 C CA . ILE A 1 90 ? -0.753 8.758 10.124 1.00 64.69 90 ILE A CA 1
ATOM 752 C C . ILE A 1 90 ? 0.375 9.768 9.935 1.00 64.69 90 ILE A C 1
ATOM 754 O O . ILE A 1 90 ? 1.054 9.700 8.916 1.00 64.69 90 ILE A O 1
ATOM 758 N N . LEU A 1 91 ? 0.585 10.664 10.912 1.00 63.09 91 LEU A N 1
ATOM 759 C CA . LEU A 1 91 ? 1.693 11.636 11.022 1.00 63.09 91 LEU A CA 1
ATOM 760 C C . LEU A 1 91 ? 3.085 10.948 11.051 1.00 63.09 91 LEU A C 1
ATOM 762 O O . LEU A 1 91 ? 3.880 11.139 11.964 1.00 63.09 91 LEU A O 1
ATOM 766 N N . ALA A 1 92 ? 3.360 10.085 10.082 1.00 58.44 92 ALA A N 1
ATOM 767 C CA . ALA A 1 92 ? 4.538 9.253 9.928 1.00 58.44 92 ALA A CA 1
ATOM 768 C C . ALA A 1 92 ? 5.473 9.854 8.877 1.00 58.44 92 ALA A C 1
ATOM 770 O O . ALA A 1 92 ? 5.061 10.671 8.053 1.00 58.44 92 ALA A O 1
ATOM 771 N N . LEU A 1 93 ? 6.736 9.415 8.906 1.00 66.12 93 LEU A N 1
ATOM 772 C CA . LEU A 1 93 ? 7.824 9.946 8.087 1.00 66.12 93 LEU A CA 1
ATOM 773 C C . LEU A 1 93 ? 7.518 9.868 6.575 1.00 66.12 93 LEU A C 1
ATOM 775 O O . LEU A 1 93 ? 7.606 8.789 5.982 1.00 66.12 93 LEU A O 1
ATOM 779 N N . PRO A 1 94 ? 7.250 11.006 5.908 1.00 69.62 94 PRO A N 1
ATOM 780 C CA . PRO A 1 94 ? 6.860 11.023 4.501 1.00 69.62 94 PRO A CA 1
ATOM 781 C C . PRO A 1 94 ? 7.988 10.738 3.520 1.00 69.62 94 PRO A C 1
ATOM 783 O O . PRO A 1 94 ? 7.732 10.366 2.374 1.00 69.62 94 PRO A O 1
ATOM 786 N N . PHE A 1 95 ? 9.230 10.852 3.975 1.00 75.06 95 PHE A N 1
ATOM 787 C CA . PHE A 1 95 ? 10.410 10.579 3.167 1.00 75.06 95 PHE A CA 1
ATOM 788 C C . PHE A 1 95 ? 10.551 9.088 2.838 1.00 75.06 95 PHE A C 1
ATOM 790 O O . PHE A 1 95 ? 10.760 8.747 1.677 1.00 75.06 95 PHE A O 1
ATOM 797 N N . LEU A 1 96 ? 10.303 8.200 3.808 1.00 82.31 96 LEU A N 1
ATOM 798 C CA . LEU A 1 96 ? 10.459 6.752 3.623 1.00 82.31 96 LEU A CA 1
ATOM 799 C C . LEU A 1 96 ? 9.492 6.192 2.573 1.00 82.31 96 LEU A C 1
ATOM 801 O O . LEU A 1 96 ? 9.859 5.336 1.771 1.00 82.31 96 LEU A O 1
ATOM 805 N N . LEU A 1 97 ? 8.253 6.694 2.535 1.00 82.69 97 LEU A N 1
ATOM 806 C CA . LEU A 1 97 ? 7.274 6.259 1.539 1.00 82.69 97 LEU A CA 1
ATOM 807 C C . LEU A 1 97 ? 7.605 6.785 0.135 1.00 82.69 97 LEU A C 1
ATOM 809 O O . LEU A 1 97 ? 7.348 6.102 -0.854 1.00 82.69 97 LEU A O 1
ATOM 813 N N . LEU A 1 98 ? 8.188 7.983 0.036 1.00 85.38 98 LEU A N 1
ATOM 814 C CA . LEU A 1 98 ? 8.619 8.558 -1.237 1.00 85.38 98 LEU A CA 1
ATOM 815 C C . LEU A 1 98 ? 9.807 7.791 -1.830 1.00 85.38 98 LEU A C 1
ATOM 817 O O . LEU A 1 98 ? 9.787 7.463 -3.015 1.00 85.38 98 LEU A O 1
ATOM 821 N N . GLU A 1 99 ? 10.807 7.463 -1.013 1.00 86.56 99 GLU A N 1
ATOM 822 C CA . GLU A 1 99 ? 11.913 6.589 -1.423 1.00 86.56 99 GLU A CA 1
ATOM 823 C C . GLU A 1 99 ? 11.380 5.230 -1.871 1.00 86.56 99 GLU A C 1
ATOM 825 O O . GLU A 1 99 ? 11.749 4.711 -2.925 1.00 86.56 99 GLU A O 1
ATOM 830 N N . LYS A 1 100 ? 10.421 4.681 -1.117 1.00 89.56 100 LYS A N 1
ATOM 831 C CA . LYS A 1 100 ? 9.776 3.418 -1.464 1.00 89.56 100 LYS A CA 1
ATOM 832 C C . LYS A 1 100 ? 9.054 3.478 -2.810 1.00 89.56 100 LYS A C 1
ATOM 834 O O . LYS A 1 100 ? 9.189 2.549 -3.604 1.00 89.56 100 LYS A O 1
ATOM 839 N N . TYR A 1 101 ? 8.346 4.571 -3.091 1.00 88.00 101 TYR A N 1
ATOM 840 C CA . TYR A 1 101 ? 7.717 4.812 -4.390 1.00 88.00 101 TYR A CA 1
ATOM 841 C C . TYR A 1 101 ? 8.751 4.802 -5.523 1.00 88.00 101 TYR A C 1
ATOM 843 O O . TYR A 1 101 ? 8.568 4.099 -6.515 1.00 88.00 101 TYR A O 1
ATOM 851 N N . GLN A 1 102 ? 9.859 5.531 -5.363 1.00 88.81 102 GLN A N 1
ATOM 852 C CA . GLN A 1 102 ? 10.926 5.592 -6.366 1.00 88.81 102 GLN A CA 1
ATOM 853 C C . GLN A 1 102 ? 11.563 4.220 -6.610 1.00 88.81 102 GLN A C 1
ATOM 855 O O . GLN A 1 102 ? 11.789 3.850 -7.759 1.00 88.81 102 GLN A O 1
ATOM 860 N N . LEU A 1 103 ? 11.790 3.430 -5.557 1.00 88.50 103 LEU A N 1
ATOM 861 C CA . LEU A 1 103 ? 12.302 2.065 -5.686 1.00 88.50 103 LEU A CA 1
ATOM 862 C C . LEU A 1 103 ? 11.359 1.167 -6.491 1.00 88.50 103 LEU A C 1
ATOM 864 O O . LEU A 1 103 ? 11.829 0.394 -7.323 1.00 88.50 103 LEU A O 1
ATOM 868 N N . ILE A 1 104 ? 10.045 1.276 -6.274 1.00 86.75 104 ILE A N 1
ATOM 869 C CA . ILE A 1 104 ? 9.045 0.515 -7.035 1.00 86.75 104 ILE A CA 1
ATOM 870 C C . ILE A 1 104 ? 9.040 0.962 -8.500 1.00 86.75 104 ILE A C 1
ATOM 872 O O . ILE A 1 104 ? 9.108 0.110 -9.381 1.00 86.75 104 ILE A O 1
ATOM 876 N N . VAL A 1 105 ? 9.029 2.271 -8.776 1.00 87.25 105 VAL A N 1
ATOM 877 C CA . VAL A 1 105 ? 9.095 2.809 -10.149 1.00 87.25 105 VAL A CA 1
ATOM 878 C C . VAL A 1 105 ? 10.350 2.316 -10.867 1.00 87.25 105 VAL A C 1
ATOM 880 O O . VAL A 1 105 ? 10.253 1.740 -11.947 1.00 87.25 105 VAL A O 1
ATOM 883 N N . ASN A 1 106 ? 11.521 2.473 -10.249 1.00 87.56 106 ASN A N 1
ATOM 884 C CA . ASN A 1 106 ? 12.794 2.052 -10.831 1.00 87.56 106 ASN A CA 1
ATOM 885 C C . ASN A 1 106 ? 12.839 0.539 -11.056 1.00 87.56 106 ASN A C 1
ATOM 887 O O . ASN A 1 106 ? 13.400 0.078 -12.047 1.00 87.56 106 ASN A O 1
ATOM 891 N N . ARG A 1 107 ? 12.241 -0.245 -10.150 1.00 88.19 107 ARG A N 1
ATOM 892 C CA . ARG A 1 107 ? 12.147 -1.700 -10.292 1.00 88.19 107 ARG A CA 1
ATOM 893 C C . ARG A 1 107 ? 11.270 -2.088 -11.478 1.00 88.19 107 ARG A C 1
ATOM 895 O O . ARG A 1 107 ? 11.702 -2.920 -12.271 1.00 88.19 107 ARG A O 1
ATOM 902 N N . LEU A 1 108 ? 10.088 -1.486 -11.601 1.00 82.31 108 LEU A N 1
ATOM 903 C CA . LEU A 1 108 ? 9.147 -1.745 -12.693 1.00 82.31 108 LEU A CA 1
ATOM 904 C C . LEU A 1 108 ? 9.750 -1.390 -14.056 1.00 82.31 108 LEU A C 1
ATOM 906 O O . LEU A 1 108 ? 9.603 -2.162 -14.997 1.00 82.31 108 LEU A O 1
ATOM 910 N N . SER A 1 109 ? 10.481 -0.276 -14.131 1.00 84.56 109 SER A N 1
ATOM 911 C CA . SER A 1 109 ? 11.170 0.179 -15.345 1.00 84.56 109 SER A CA 1
ATOM 912 C C . SER A 1 109 ? 12.498 -0.539 -15.617 1.00 84.56 109 SER A C 1
ATOM 914 O O . SER A 1 109 ? 13.140 -0.274 -16.628 1.00 84.56 109 SER A O 1
ATOM 916 N N . SER A 1 110 ? 12.963 -1.414 -14.720 1.00 83.31 110 SER A N 1
ATOM 917 C CA . SER A 1 110 ? 14.241 -2.102 -14.897 1.00 83.31 110 SER A CA 1
ATOM 918 C C . SER A 1 110 ? 14.104 -3.278 -15.859 1.00 83.31 110 SER A C 1
ATOM 920 O O . SER A 1 110 ? 13.351 -4.220 -15.601 1.00 83.31 110 SER A O 1
ATOM 922 N N . GLU A 1 111 ? 14.927 -3.281 -16.905 1.00 80.50 111 GLU A N 1
ATOM 923 C CA . GLU A 1 111 ? 15.056 -4.395 -17.856 1.00 80.50 111 GLU A CA 1
ATOM 924 C C . GLU A 1 111 ? 16.035 -5.482 -17.387 1.00 80.50 111 GLU A C 1
ATOM 926 O O . GLU A 1 111 ? 16.222 -6.503 -18.053 1.00 80.50 111 GLU A O 1
ATOM 931 N N . SER A 1 112 ? 16.656 -5.290 -16.218 1.00 76.88 112 SER A N 1
ATOM 932 C CA . SER A 1 112 ? 17.681 -6.197 -15.713 1.00 76.88 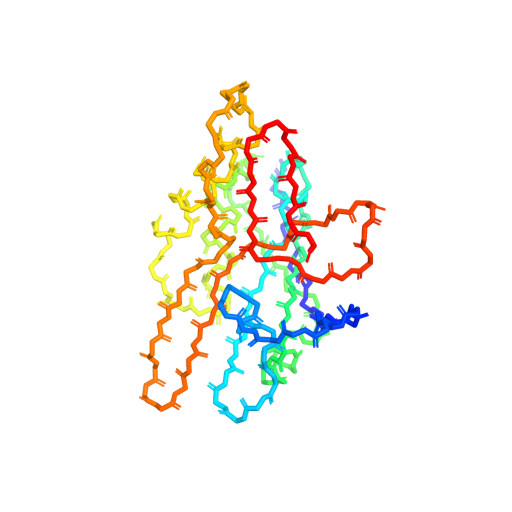112 SER A CA 1
ATOM 933 C C . SER A 1 112 ? 17.152 -7.634 -15.594 1.00 76.88 112 SER A C 1
ATOM 935 O O . SER A 1 112 ? 16.073 -7.852 -15.026 1.00 76.88 112 SER A O 1
ATOM 937 N N . PRO A 1 113 ? 17.925 -8.641 -16.041 1.00 69.62 113 PRO A N 1
ATOM 938 C CA . PRO A 1 113 ? 17.567 -10.046 -15.858 1.00 69.62 113 PRO A CA 1
ATOM 939 C C . PRO A 1 113 ? 17.654 -10.491 -14.388 1.00 69.62 113 PRO A C 1
ATOM 941 O O . PRO A 1 113 ? 17.186 -11.574 -14.046 1.00 69.62 113 PRO A O 1
ATOM 944 N N . LYS A 1 114 ? 18.229 -9.669 -13.497 1.00 75.12 114 LYS A N 1
ATOM 945 C CA . LYS A 1 114 ? 18.363 -9.991 -12.072 1.00 75.12 114 LYS A CA 1
ATOM 946 C C . LYS A 1 114 ? 16.993 -10.010 -11.384 1.00 75.12 114 LYS A C 1
ATOM 948 O O . LYS A 1 114 ? 16.260 -9.023 -11.410 1.00 75.12 114 LYS A O 1
ATOM 953 N N . ASN A 1 115 ? 16.686 -11.106 -10.688 1.00 69.69 115 ASN A N 1
ATOM 954 C CA . ASN A 1 115 ? 15.441 -11.324 -9.934 1.00 69.69 115 ASN A CA 1
ATOM 955 C C . ASN A 1 115 ? 15.419 -10.590 -8.578 1.0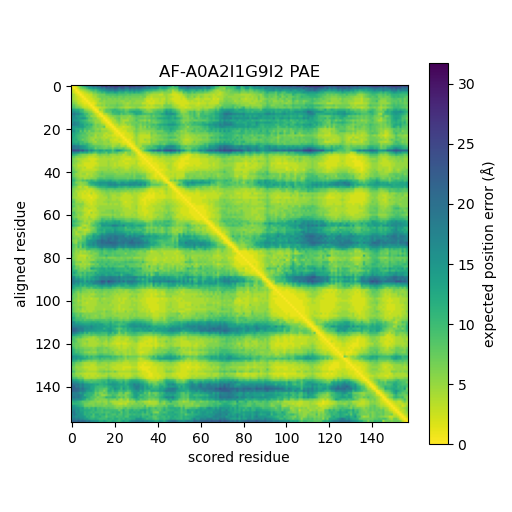0 69.69 115 ASN A C 1
ATOM 957 O O . ASN A 1 115 ? 15.022 -11.150 -7.554 1.00 69.69 115 ASN A O 1
ATOM 961 N N . ASN A 1 116 ? 15.858 -9.333 -8.547 1.00 76.50 116 ASN A N 1
ATOM 962 C CA . ASN A 1 116 ? 15.876 -8.555 -7.314 1.00 76.50 116 ASN A CA 1
ATOM 963 C C . ASN A 1 116 ? 14.436 -8.216 -6.906 1.00 76.50 116 ASN A C 1
ATOM 965 O O . ASN A 1 116 ? 13.700 -7.565 -7.651 1.00 76.50 116 ASN A O 1
ATOM 969 N N . LYS A 1 117 ? 14.054 -8.659 -5.708 1.00 83.56 117 LYS A N 1
ATOM 970 C CA . LYS A 1 117 ? 12.725 -8.462 -5.123 1.00 83.56 117 LYS A CA 1
ATOM 971 C C . LYS A 1 117 ? 12.652 -7.105 -4.435 1.00 83.56 117 LYS A C 1
ATOM 973 O O . LYS A 1 117 ? 13.578 -6.697 -3.738 1.00 83.56 117 LYS A O 1
ATOM 978 N N . THR A 1 118 ? 11.550 -6.391 -4.611 1.00 86.38 118 THR A N 1
ATOM 979 C CA . THR A 1 118 ? 11.281 -5.144 -3.889 1.00 86.38 118 THR A CA 1
ATOM 980 C C . THR A 1 118 ? 9.904 -5.240 -3.263 1.00 86.38 118 THR A C 1
ATOM 982 O O . THR A 1 118 ? 8.924 -5.450 -3.970 1.00 86.38 118 THR A O 1
ATOM 985 N N . THR A 1 119 ? 9.821 -5.124 -1.936 1.00 88.88 119 THR A N 1
ATOM 986 C CA . THR A 1 119 ? 8.513 -5.099 -1.275 1.00 88.88 119 THR A CA 1
ATOM 987 C C . THR A 1 119 ? 7.763 -3.814 -1.619 1.00 88.88 119 THR A C 1
ATOM 989 O O . THR A 1 119 ? 8.395 -2.795 -1.891 1.00 88.88 119 THR A O 1
ATOM 992 N N . THR A 1 120 ? 6.434 -3.827 -1.582 1.00 87.75 120 THR A N 1
ATOM 993 C CA . THR A 1 120 ? 5.594 -2.650 -1.876 1.00 87.75 120 THR A CA 1
ATOM 994 C C . THR A 1 120 ? 5.329 -1.768 -0.658 1.00 87.75 120 THR A C 1
ATOM 996 O O . THR A 1 120 ? 4.694 -0.722 -0.773 1.00 87.75 120 THR A O 1
ATOM 999 N N . TYR A 1 121 ? 5.828 -2.166 0.511 1.00 88.06 121 TYR A N 1
ATOM 1000 C CA . TYR A 1 121 ? 5.517 -1.539 1.786 1.00 88.06 121 TYR A CA 1
ATOM 1001 C C . TYR A 1 121 ? 6.752 -1.378 2.676 1.00 88.06 121 TYR A C 1
ATOM 1003 O O . TYR A 1 121 ? 7.769 -2.063 2.518 1.00 88.06 121 TYR A O 1
ATOM 1011 N N . ILE A 1 122 ? 6.630 -0.466 3.628 1.00 88.31 122 ILE A N 1
ATOM 1012 C CA . ILE A 1 122 ? 7.443 -0.341 4.834 1.00 88.31 122 ILE A CA 1
ATOM 1013 C C . ILE A 1 122 ? 6.564 -0.696 6.032 1.00 88.31 122 ILE A C 1
ATOM 1015 O O . ILE A 1 122 ? 5.336 -0.624 5.948 1.00 88.31 122 ILE A O 1
ATOM 1019 N N . TRP A 1 123 ? 7.168 -1.108 7.138 1.00 87.50 123 TRP A N 1
ATOM 1020 C CA . TRP A 1 123 ? 6.414 -1.457 8.334 1.00 87.50 123 TRP A CA 1
ATOM 1021 C C . TRP A 1 123 ? 7.063 -0.883 9.583 1.00 87.50 123 TRP A C 1
ATOM 1023 O O . TRP A 1 123 ? 8.275 -0.683 9.620 1.00 87.50 123 TRP A O 1
ATOM 1033 N N . PHE A 1 124 ? 6.242 -0.626 10.594 1.00 86.00 124 PHE A N 1
ATOM 1034 C CA . PHE A 1 124 ? 6.678 -0.151 11.899 1.00 86.00 124 PHE A CA 1
ATOM 1035 C C . PHE A 1 124 ? 5.895 -0.866 12.986 1.00 86.00 124 PHE A C 1
ATOM 1037 O O . PHE A 1 124 ? 4.711 -1.162 12.821 1.00 86.00 124 PHE A O 1
ATOM 1044 N N . LEU A 1 125 ? 6.544 -1.105 14.119 1.00 83.75 125 LEU A N 1
ATOM 1045 C CA . LEU A 1 125 ? 5.856 -1.524 15.327 1.00 83.75 125 LEU A CA 1
ATOM 1046 C C . LEU A 1 125 ? 5.437 -0.273 16.102 1.00 83.75 125 LEU A C 1
ATOM 1048 O O . LEU A 1 125 ? 6.274 0.549 16.466 1.00 83.75 125 LEU A O 1
ATOM 1052 N N . VAL A 1 126 ? 4.140 -0.123 16.355 1.00 81.25 126 VAL A N 1
ATOM 1053 C CA . VAL A 1 126 ? 3.591 0.950 17.188 1.00 81.25 126 VAL A CA 1
ATOM 1054 C C . VAL A 1 126 ? 2.912 0.304 18.383 1.00 81.25 126 VAL A C 1
ATOM 1056 O O . VAL A 1 126 ? 1.872 -0.343 18.245 1.00 81.25 126 VAL A O 1
ATOM 1059 N N . ARG A 1 127 ? 3.499 0.485 19.571 1.00 81.31 127 ARG A N 1
ATOM 1060 C CA . ARG A 1 127 ? 3.107 -0.218 20.803 1.00 81.31 127 ARG A CA 1
ATOM 1061 C C . ARG A 1 127 ? 3.193 -1.740 20.609 1.00 81.31 127 ARG A C 1
ATOM 1063 O O . ARG A 1 127 ? 4.287 -2.281 20.575 1.00 81.31 127 ARG A O 1
ATOM 1070 N N . GLN A 1 128 ? 2.052 -2.407 20.450 1.00 82.25 128 GLN A N 1
ATOM 1071 C CA . GLN A 1 128 ? 1.922 -3.857 20.249 1.00 82.25 128 GLN A CA 1
ATOM 1072 C C . GLN A 1 128 ? 1.244 -4.185 18.909 1.00 82.25 128 GLN A C 1
ATOM 1074 O O . GLN A 1 128 ? 0.678 -5.260 18.730 1.00 82.25 128 GLN A O 1
ATOM 1079 N N . SER A 1 129 ? 1.221 -3.231 17.976 1.00 83.00 129 SER A N 1
ATOM 1080 C CA . SER A 1 129 ? 0.581 -3.397 16.675 1.00 83.00 129 SER A CA 1
ATOM 1081 C C . SER A 1 129 ? 1.565 -3.112 15.553 1.00 83.00 129 SER A C 1
ATOM 1083 O O . SER A 1 129 ? 2.262 -2.097 15.567 1.00 83.00 129 SER A O 1
ATOM 1085 N N . THR A 1 130 ? 1.605 -3.999 14.568 1.00 87.75 130 THR A N 1
ATOM 1086 C CA . THR A 1 130 ? 2.427 -3.839 13.374 1.00 87.75 130 THR A CA 1
ATOM 1087 C C . THR A 1 130 ? 1.637 -3.073 12.327 1.00 87.75 130 THR A C 1
ATOM 1089 O O . THR A 1 130 ? 0.556 -3.487 11.909 1.00 87.75 130 THR A O 1
ATOM 1092 N N . TRP A 1 131 ? 2.188 -1.948 11.896 1.00 86.25 131 TRP A N 1
ATOM 1093 C CA . TRP A 1 131 ? 1.608 -1.086 10.882 1.00 86.25 131 TRP A CA 1
ATOM 1094 C C . TRP A 1 131 ? 2.377 -1.212 9.581 1.00 86.25 131 TRP A C 1
ATOM 1096 O O . TRP A 1 131 ? 3.584 -0.994 9.553 1.00 86.25 131 TRP A O 1
ATOM 1106 N N . TYR A 1 132 ? 1.668 -1.525 8.507 1.00 87.81 132 TYR A N 1
ATOM 1107 C CA . TYR A 1 132 ? 2.189 -1.620 7.154 1.00 87.81 132 TYR A CA 1
ATOM 1108 C C . TYR A 1 132 ? 1.726 -0.409 6.346 1.00 87.81 132 TYR A C 1
ATOM 1110 O O . TYR A 1 132 ? 0.529 -0.179 6.185 1.00 87.81 132 TYR A O 1
ATOM 1118 N N . PHE A 1 133 ? 2.671 0.350 5.803 1.00 87.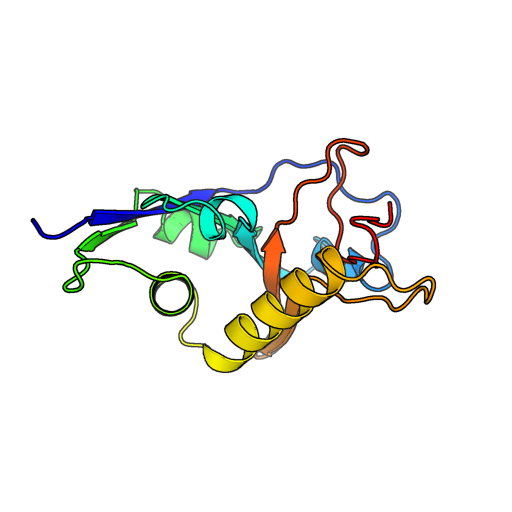56 133 PHE A N 1
ATOM 1119 C CA . PHE A 1 133 ? 2.393 1.460 4.897 1.00 87.56 133 PHE A CA 1
ATOM 1120 C C . PHE A 1 133 ? 3.021 1.172 3.555 1.00 87.56 133 PHE A C 1
ATOM 1122 O O . PHE A 1 133 ? 4.212 0.885 3.473 1.00 87.56 133 PHE A O 1
ATOM 1129 N N . GLY A 1 134 ? 2.252 1.267 2.485 1.00 89.31 134 GLY A N 1
ATOM 1130 C CA . GLY A 1 134 ? 2.797 0.913 1.189 1.00 89.31 134 GLY A CA 1
ATOM 1131 C C . GLY A 1 134 ? 1.930 1.321 0.032 1.00 89.31 134 GLY A C 1
ATOM 1132 O O . GLY A 1 134 ? 1.067 2.191 0.145 1.00 89.31 134 GLY A O 1
ATOM 1133 N N . PHE A 1 135 ? 2.193 0.661 -1.082 1.00 87.56 135 PHE A N 1
ATOM 1134 C CA . PHE A 1 135 ? 1.506 0.885 -2.332 1.00 87.56 135 PHE A CA 1
ATOM 1135 C C . PHE A 1 135 ? 0.724 -0.357 -2.723 1.00 87.56 135 PHE A C 1
ATOM 1137 O O . PHE A 1 135 ? 1.255 -1.470 -2.720 1.00 87.56 135 PHE A O 1
ATOM 1144 N N . TYR A 1 136 ? -0.536 -0.149 -3.082 1.00 86.94 136 TYR A N 1
ATOM 1145 C CA . TYR A 1 136 ? -1.321 -1.156 -3.766 1.00 86.94 136 TYR A CA 1
ATOM 1146 C C . TYR A 1 136 ? -0.942 -1.126 -5.249 1.00 86.94 136 TYR A C 1
ATOM 1148 O O . TYR A 1 136 ? -1.105 -0.105 -5.917 1.00 86.94 136 TYR A O 1
ATOM 1156 N N . VAL A 1 137 ? -0.381 -2.230 -5.742 1.00 81.12 137 VAL A N 1
ATOM 1157 C CA . VAL A 1 137 ? 0.092 -2.377 -7.125 1.00 81.12 137 VAL A CA 1
ATOM 1158 C C . VAL A 1 137 ? -0.764 -3.456 -7.809 1.00 81.12 137 VAL A C 1
ATOM 1160 O O . VAL A 1 137 ? -0.418 -4.636 -7.730 1.00 81.12 137 VAL A O 1
ATOM 1163 N N . PRO A 1 138 ? -1.894 -3.094 -8.449 1.00 70.81 138 PRO A N 1
ATOM 1164 C CA . PRO A 1 138 ? -2.854 -4.063 -8.996 1.00 70.81 138 PRO A CA 1
ATOM 1165 C C . PRO A 1 138 ? -2.279 -4.803 -10.202 1.00 70.81 138 PRO A C 1
ATOM 1167 O O . PRO A 1 138 ? -1.859 -4.148 -11.159 1.00 70.81 138 PRO A O 1
ATOM 1170 N N . TYR A 1 139 ? -2.256 -6.141 -10.180 1.00 68.44 139 TYR A N 1
ATOM 1171 C CA . TYR A 1 139 ? -1.770 -6.974 -11.288 1.00 68.44 139 TYR A CA 1
ATOM 1172 C C . TYR A 1 139 ? -2.910 -7.713 -11.979 1.00 68.44 139 TYR A C 1
ATOM 1174 O O . TYR A 1 139 ? -3.667 -8.421 -11.332 1.00 68.44 139 TYR A O 1
ATOM 1182 N N . ASN A 1 140 ? -2.996 -7.582 -13.302 1.00 61.25 140 ASN A N 1
ATOM 1183 C CA . ASN A 1 140 ? -4.118 -8.119 -14.074 1.00 61.25 140 ASN A CA 1
ATOM 1184 C C . ASN A 1 140 ? -4.147 -9.654 -14.143 1.00 61.25 140 ASN A C 1
ATOM 1186 O O . ASN A 1 140 ? -5.182 -10.215 -14.477 1.00 61.25 140 ASN A O 1
ATOM 1190 N N . ILE A 1 141 ? -3.024 -10.332 -13.878 1.00 60.56 141 ILE A N 1
ATOM 1191 C CA . ILE A 1 141 ? -2.912 -11.787 -14.081 1.00 60.56 141 ILE A CA 1
ATOM 1192 C C . ILE A 1 141 ? -3.442 -12.573 -12.880 1.00 60.56 141 ILE A C 1
ATOM 1194 O O . ILE A 1 141 ? -3.911 -13.694 -13.041 1.00 60.56 141 ILE A O 1
ATOM 1198 N N . CYS A 1 142 ? -3.397 -11.993 -11.682 1.00 57.00 142 CYS A N 1
ATOM 1199 C CA . CYS A 1 142 ? -3.860 -12.679 -10.491 1.00 57.00 142 CYS A CA 1
ATOM 1200 C C . CYS A 1 142 ? -4.692 -11.727 -9.625 1.00 57.00 142 CYS A C 1
ATOM 1202 O O . CYS A 1 142 ? -4.221 -10.658 -9.241 1.00 57.00 142 CYS A O 1
ATOM 1204 N N . SER A 1 143 ? -5.903 -12.150 -9.266 1.00 58.4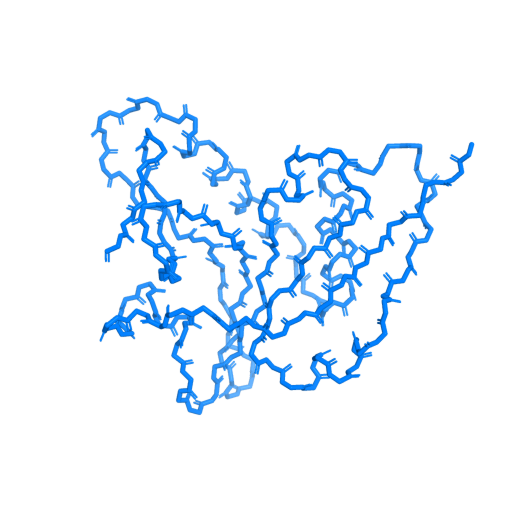4 143 SER A N 1
ATOM 1205 C CA . SER A 1 143 ? -6.859 -11.399 -8.438 1.00 58.44 143 SER A CA 1
ATOM 1206 C C . SER A 1 143 ? -6.426 -11.209 -6.977 1.00 58.44 143 SER A C 1
ATOM 1208 O O . SER A 1 143 ? -7.171 -10.623 -6.188 1.00 58.44 143 SER A O 1
ATOM 1210 N N . GLN A 1 144 ? -5.249 -11.712 -6.586 1.00 61.09 144 GLN A N 1
ATOM 1211 C CA . GLN A 1 144 ? -4.791 -11.660 -5.201 1.00 61.09 144 GLN A CA 1
ATOM 1212 C C . GLN A 1 144 ? -3.909 -10.445 -4.935 1.00 61.09 144 GLN A C 1
ATOM 1214 O O . GLN A 1 144 ? -3.397 -9.760 -5.822 1.00 61.09 144 GLN A O 1
ATOM 1219 N N . LEU A 1 145 ? -3.742 -10.170 -3.652 1.00 68.25 145 LEU A N 1
ATOM 1220 C CA . LEU A 1 145 ? -2.923 -9.074 -3.183 1.00 68.25 145 LEU A CA 1
ATOM 1221 C C . LEU A 1 145 ? -1.447 -9.460 -3.109 1.00 68.25 145 LEU A C 1
ATOM 1223 O O . LEU A 1 145 ? -1.089 -10.422 -2.429 1.00 68.25 145 LEU A O 1
ATOM 1227 N N . TYR A 1 146 ? -0.585 -8.653 -3.737 1.00 74.12 146 TYR A N 1
ATOM 1228 C CA . TYR A 1 146 ? 0.859 -8.894 -3.754 1.00 74.12 146 TYR A CA 1
ATOM 1229 C C . TYR A 1 146 ? 1.650 -7.814 -3.058 1.00 74.12 146 TYR A C 1
ATOM 1231 O O . TYR A 1 146 ? 1.319 -6.627 -3.051 1.00 74.12 146 TYR A O 1
ATOM 1239 N N . ALA A 1 147 ? 2.730 -8.279 -2.456 1.00 76.94 147 ALA A N 1
ATOM 1240 C CA . ALA A 1 147 ? 3.609 -7.488 -1.631 1.00 76.94 147 ALA A CA 1
ATOM 1241 C C . ALA A 1 147 ? 4.994 -7.289 -2.256 1.00 76.94 147 ALA A C 1
ATOM 1243 O O . ALA A 1 147 ? 5.824 -6.607 -1.660 1.00 76.94 147 ALA A O 1
ATOM 1244 N N . ILE A 1 148 ? 5.267 -7.908 -3.414 1.00 82.50 148 ILE A N 1
ATOM 1245 C CA . ILE A 1 148 ? 6.584 -7.952 -4.062 1.00 82.50 148 ILE A CA 1
ATOM 1246 C C . ILE A 1 148 ? 6.467 -7.588 -5.542 1.00 82.50 148 ILE A C 1
ATOM 1248 O O . ILE A 1 148 ? 5.654 -8.143 -6.277 1.00 82.50 148 ILE A O 1
ATOM 1252 N N . VAL A 1 149 ? 7.367 -6.714 -5.983 1.00 79.94 149 VAL A N 1
ATOM 1253 C CA . VAL A 1 149 ? 7.580 -6.338 -7.380 1.00 79.94 149 VAL A CA 1
ATOM 1254 C C . VAL A 1 149 ? 8.974 -6.795 -7.827 1.00 79.94 149 VAL A C 1
ATOM 1256 O O . VAL A 1 149 ? 9.945 -6.688 -7.070 1.00 79.94 149 VAL A O 1
ATOM 1259 N N . LEU A 1 150 ? 9.070 -7.311 -9.055 1.00 82.50 150 LEU A N 1
ATOM 1260 C CA . LEU A 1 150 ? 10.302 -7.724 -9.733 1.00 82.50 150 LEU A CA 1
ATOM 1261 C C . LEU A 1 150 ? 10.591 -6.822 -10.948 1.00 82.50 150 LEU A C 1
ATOM 1263 O O . LEU A 1 150 ? 9.779 -5.984 -11.333 1.00 82.50 150 LEU A O 1
ATOM 1267 N N . SER A 1 151 ? 11.765 -7.006 -11.563 1.00 77.75 151 SER A N 1
ATOM 1268 C CA . SER A 1 151 ? 12.107 -6.385 -12.849 1.00 77.75 151 SER A CA 1
ATOM 1269 C C . SER A 1 151 ? 11.207 -6.871 -13.991 1.00 77.75 151 SER A C 1
ATOM 1271 O O . SER A 1 151 ? 10.666 -7.984 -13.933 1.00 77.75 151 SER A O 1
ATOM 1273 N N . LYS A 1 152 ? 11.114 -6.060 -15.056 1.00 75.94 152 LYS A N 1
ATOM 1274 C CA . LYS A 1 152 ? 10.295 -6.308 -16.258 1.00 75.94 152 LYS A CA 1
ATOM 1275 C C . LYS A 1 152 ? 8.788 -6.384 -15.981 1.00 75.94 152 LYS A C 1
ATOM 1277 O O . LYS A 1 152 ? 8.113 -7.255 -16.517 1.00 75.94 152 LYS A O 1
ATOM 1282 N N . ASP A 1 153 ? 8.288 -5.537 -15.079 1.00 70.38 153 ASP A N 1
ATOM 1283 C CA . ASP A 1 153 ? 6.883 -5.529 -14.623 1.00 70.38 153 ASP A CA 1
ATOM 1284 C C . ASP A 1 153 ? 6.355 -6.905 -14.154 1.00 70.38 153 ASP A C 1
ATOM 1286 O O . ASP A 1 153 ? 5.155 -7.184 -14.145 1.00 70.38 153 ASP A O 1
ATOM 1290 N N . ARG A 1 154 ? 7.263 -7.796 -13.738 1.00 69.50 154 ARG A N 1
ATOM 1291 C CA . ARG A 1 154 ? 6.887 -9.088 -13.168 1.00 69.50 154 ARG A CA 1
ATOM 1292 C C . ARG A 1 154 ? 6.478 -8.897 -11.718 1.00 69.50 154 ARG A C 1
ATOM 1294 O O . ARG A 1 154 ? 7.098 -8.146 -10.960 1.00 69.50 154 ARG A O 1
ATOM 1301 N N . ARG A 1 155 ? 5.443 -9.617 -11.312 1.00 71.38 155 ARG A N 1
ATOM 1302 C CA . ARG A 1 155 ? 4.898 -9.572 -9.954 1.00 71.38 155 ARG A CA 1
ATOM 1303 C C . ARG A 1 155 ? 4.690 -11.010 -9.509 1.00 71.38 155 ARG A C 1
ATOM 1305 O O . ARG A 1 155 ? 4.294 -11.842 -10.318 1.00 71.38 155 ARG A O 1
ATOM 1312 N N . ILE A 1 156 ? 5.081 -11.316 -8.274 1.00 64.50 156 ILE A N 1
ATOM 1313 C CA . ILE A 1 156 ? 4.984 -12.684 -7.760 1.00 64.50 156 ILE A CA 1
ATOM 1314 C C . ILE A 1 156 ? 3.630 -12.834 -7.093 1.00 64.50 156 ILE A C 1
ATOM 1316 O O . ILE A 1 156 ? 3.391 -12.187 -6.070 1.00 64.50 156 ILE A O 1
ATOM 1320 N N . CYS A 1 157 ? 2.831 -13.711 -7.695 1.00 60.31 157 CYS A N 1
ATOM 1321 C CA . CYS A 1 157 ? 1.787 -14.480 -7.050 1.00 60.31 157 CYS A CA 1
ATOM 1322 C C . CYS A 1 157 ? 2.416 -15.753 -6.459 1.00 60.31 157 CYS A C 1
ATOM 1324 O O . CYS A 1 157 ? 2.165 -16.015 -5.269 1.00 60.31 157 CYS A O 1
#

Nearest PDB structures (foldseek):
  1tu4-assembly4_D  TM=3.066E-01  e=6.047E+00  Homo sapiens
  3qbv-assembly2_C  TM=3.293E-01  e=6.876E+00  Homo sapiens
  1knx-assembly1_F  TM=4.313E-01  e=8.889E+00  Mycoplasmoides pneumoniae

Solvent-accessible surface area (backbone atoms only — not comparable to full-atom values): 8974 Å² total; per-residue (Å²): 124,74,44,63,35,37,39,42,49,40,70,68,90,60,48,73,53,97,60,56,54,83,64,36,38,65,72,34,81,63,90,46,54,36,33,44,24,36,37,45,67,38,55,74,42,97,52,50,48,41,50,31,33,30,78,40,62,69,59,36,62,77,32,69,55,76,46,74,42,78,36,94,45,86,70,80,45,60,68,54,51,53,43,52,50,30,62,70,76,47,90,58,74,57,63,63,56,50,54,49,50,51,52,51,52,54,33,41,73,27,80,56,88,62,85,59,76,39,65,42,55,51,73,47,77,56,93,83,27,42,38,33,43,34,42,40,67,91,53,93,90,47,79,49,67,55,32,43,42,25,32,62,68,37,65,64,130

Secondary structure (DSSP, 8-state):
-PEEEEEEEE---PBPPS---GGGGGG--STTEEEEEEEHHHHHS--SEEEEEES-HHHHHHTSS-EEEEESSSS--HHHHHHHHHHHH----HHHHHHHHHHHHHHHT---S----EESEEEEEETTEEEEEEEE---TT-SB---EE-STT-B--

Mean predicted aligned error: 7.95 Å